Protein AF-S3W8H3-F1 (afdb_monomer_lite)

Organism: NCBI:txid1193011

pLDDT: mean 84.73, std 16.39, range [36.53, 98.56]

Sequence (145 aa):
MWRNPAFETERERKWTRYINRMYFAKWYNVEYFEEQLGNISQVQALRKILTIRDKTLNFTTRQRTSRVLKNNIFIYRLLVKVRLQNQQINWLRSQVMEQLREISSLKDEMSSLRWESANLRTELSLARKALSFFKNVKGIYEKES

Foldseek 3Di:
DDDDPPPQDPVNVVVVVVCCCVCVVPPLDLVVLCVQPNDDPLSVQLVVLVVVQVVVCVPDPPNDDDPVSVVSNVVSSVVSVVVSVVVVVVVVVVVVVVVVVVVVVVVVVVVVVVVVVVVVVVVVVVVVVVVVVVVVVVVVVVVVD

Structure (mmCIF, N/CA/C/O backbone):
data_AF-S3W8H3-F1
#
_entry.id   AF-S3W8H3-F1
#
loop_
_atom_site.group_PDB
_atom_site.id
_atom_site.type_symbol
_atom_site.label_atom_id
_atom_site.label_alt_id
_atom_site.label_comp_id
_atom_site.label_asym_id
_atom_site.label_entity_id
_atom_site.label_seq_id
_atom_site.pdbx_PDB_ins_code
_atom_site.Cartn_x
_atom_site.Cartn_y
_atom_site.Cartn_z
_atom_site.occupancy
_atom_site.B_iso_or_equiv
_atom_site.auth_seq_id
_atom_site.auth_comp_id
_atom_site.auth_asym_id
_atom_site.auth_atom_id
_atom_site.pdbx_PDB_model_num
ATOM 1 N N . MET A 1 1 ? 12.234 -21.964 3.996 1.00 36.53 1 MET A N 1
ATOM 2 C CA . MET A 1 1 ? 12.515 -22.872 5.130 1.00 36.53 1 MET A CA 1
ATOM 3 C C . MET A 1 1 ? 11.357 -22.749 6.117 1.00 36.53 1 MET A C 1
ATOM 5 O O . MET A 1 1 ? 11.319 -21.799 6.885 1.00 36.53 1 MET A O 1
ATOM 9 N N . TRP A 1 2 ? 10.345 -23.613 6.011 1.00 37.66 2 TRP A N 1
ATOM 10 C CA . TRP A 1 2 ? 9.139 -23.553 6.848 1.00 37.66 2 TRP A CA 1
ATOM 11 C C . TRP A 1 2 ? 9.350 -24.436 8.086 1.00 37.66 2 TRP A C 1
ATOM 13 O O . TRP A 1 2 ? 9.562 -25.637 7.939 1.00 37.66 2 TRP A O 1
ATOM 23 N N . ARG A 1 3 ? 9.367 -23.855 9.296 1.00 46.84 3 ARG A N 1
ATOM 24 C CA . ARG A 1 3 ? 9.471 -24.635 10.545 1.00 46.84 3 ARG A CA 1
ATOM 25 C C . ARG A 1 3 ? 8.118 -25.256 10.887 1.00 46.84 3 ARG A C 1
ATOM 27 O O . ARG A 1 3 ? 7.095 -24.581 10.856 1.00 46.84 3 ARG A O 1
ATOM 34 N N . ASN A 1 4 ? 8.151 -26.541 11.226 1.00 43.56 4 ASN A N 1
ATOM 35 C CA . ASN A 1 4 ? 7.006 -27.343 11.636 1.00 43.56 4 ASN A CA 1
ATOM 36 C C . ASN A 1 4 ? 6.645 -27.035 13.116 1.00 43.56 4 ASN A C 1
ATOM 38 O O . ASN A 1 4 ? 7.522 -27.190 13.969 1.00 43.56 4 ASN A O 1
ATOM 42 N N . PRO A 1 5 ? 5.406 -26.620 13.458 1.00 56.62 5 PRO A N 1
ATOM 43 C CA . PRO A 1 5 ? 5.025 -26.175 14.813 1.00 56.62 5 PRO A CA 1
ATOM 44 C C . PRO A 1 5 ? 5.050 -27.256 15.909 1.00 56.62 5 PRO A C 1
ATOM 46 O O . PRO A 1 5 ? 4.888 -26.951 17.087 1.00 56.62 5 PRO A O 1
ATOM 49 N N . ALA A 1 6 ? 5.222 -28.529 15.546 1.00 57.81 6 ALA A N 1
ATOM 50 C CA . ALA A 1 6 ? 5.084 -29.657 16.468 1.00 57.81 6 ALA A CA 1
ATOM 51 C C . ALA A 1 6 ? 6.249 -29.826 17.472 1.00 57.81 6 ALA A C 1
ATOM 53 O O . ALA A 1 6 ? 6.108 -30.574 18.437 1.00 57.81 6 ALA A O 1
ATOM 54 N N . PHE A 1 7 ? 7.374 -29.123 17.287 1.00 53.62 7 PHE A N 1
ATOM 55 C CA . PHE A 1 7 ? 8.595 -29.275 18.101 1.00 53.62 7 PHE A CA 1
ATOM 56 C C . PHE A 1 7 ? 9.002 -28.003 18.859 1.00 53.62 7 PHE A C 1
ATOM 58 O O . PHE A 1 7 ? 10.180 -27.767 19.107 1.00 53.62 7 PHE A O 1
ATOM 65 N N . GLU A 1 8 ? 8.040 -27.165 19.234 1.00 57.12 8 GLU A N 1
ATOM 66 C CA . GLU A 1 8 ? 8.323 -25.950 20.001 1.00 57.12 8 GLU A CA 1
ATOM 67 C C . GLU A 1 8 ? 8.479 -26.289 21.493 1.00 57.12 8 GLU A C 1
ATOM 69 O O . GLU A 1 8 ? 7.574 -26.868 22.113 1.00 57.12 8 GLU A O 1
ATOM 74 N N . THR A 1 9 ? 9.641 -25.971 22.072 1.00 74.94 9 THR A N 1
ATOM 75 C CA . THR A 1 9 ? 9.973 -26.306 23.468 1.00 74.94 9 THR A CA 1
ATOM 76 C C . THR A 1 9 ? 9.094 -25.527 24.457 1.00 74.94 9 THR A C 1
ATOM 78 O O . THR A 1 9 ? 8.646 -24.420 24.175 1.00 74.94 9 THR A O 1
ATOM 81 N N . GLU A 1 10 ? 8.855 -26.047 25.668 1.00 66.75 10 GLU A N 1
ATOM 82 C CA . GLU A 1 10 ? 8.022 -25.361 26.683 1.00 66.75 10 GLU A CA 1
ATOM 83 C C . GLU A 1 10 ? 8.558 -23.954 27.039 1.00 66.75 10 GLU A C 1
ATOM 85 O O . GLU A 1 10 ? 7.796 -23.045 27.382 1.00 66.75 10 GLU A O 1
ATOM 90 N N . ARG A 1 11 ? 9.878 -23.753 26.891 1.00 63.91 11 ARG A N 1
ATOM 91 C CA . ARG A 1 11 ? 10.542 -22.446 26.995 1.00 63.91 11 ARG A CA 1
ATOM 92 C C . ARG A 1 11 ? 10.161 -21.520 25.846 1.00 63.91 11 ARG A C 1
ATOM 94 O O . ARG A 1 11 ? 9.783 -20.386 26.124 1.00 63.91 11 ARG A O 1
ATOM 101 N N . GLU A 1 12 ? 10.202 -21.991 24.602 1.00 62.50 12 GLU A N 1
ATOM 102 C CA . GLU A 1 12 ? 9.749 -21.218 23.440 1.00 62.50 12 GLU A CA 1
ATOM 103 C C . GLU A 1 12 ? 8.264 -20.892 23.550 1.00 62.50 12 GLU A C 1
ATOM 105 O O . GLU A 1 12 ? 7.922 -19.728 23.419 1.00 62.50 12 GLU A O 1
ATOM 110 N N . ARG A 1 13 ? 7.400 -21.833 23.958 1.00 68.50 13 ARG A N 1
ATOM 111 C CA . ARG A 1 13 ? 5.966 -21.567 24.205 1.00 68.50 13 ARG A CA 1
ATOM 112 C C . ARG A 1 13 ? 5.721 -20.538 25.304 1.00 68.50 13 ARG A C 1
ATOM 114 O O . ARG A 1 13 ? 4.727 -19.810 25.267 1.00 68.50 13 ARG A O 1
ATOM 121 N N . LYS A 1 14 ? 6.553 -20.506 26.351 1.00 70.06 14 LYS A N 1
ATOM 122 C CA . LYS A 1 14 ? 6.498 -19.454 27.384 1.00 70.06 14 LYS A CA 1
ATOM 123 C C . LYS A 1 14 ? 6.979 -18.118 26.827 1.00 70.06 14 LYS A C 1
ATOM 125 O O . LYS A 1 14 ? 6.349 -17.107 27.121 1.00 70.06 14 LYS A O 1
ATOM 130 N N . TRP A 1 15 ? 8.024 -18.118 26.004 1.00 61.59 15 TRP A N 1
ATOM 131 C CA . TRP A 1 15 ? 8.539 -16.932 25.322 1.00 61.59 15 TRP A CA 1
ATOM 132 C C . TRP A 1 15 ? 7.553 -16.370 24.296 1.00 61.59 15 TRP A C 1
ATOM 134 O O . TRP A 1 15 ? 7.266 -15.182 24.360 1.00 61.59 15 TRP A O 1
ATOM 144 N N . THR A 1 16 ? 6.931 -17.178 23.435 1.00 62.84 16 THR A N 1
ATOM 145 C CA . THR A 1 16 ? 5.851 -16.732 22.539 1.00 62.84 16 THR A CA 1
ATOM 146 C C . THR A 1 16 ? 4.615 -16.313 23.315 1.00 62.84 16 THR A C 1
ATOM 148 O O . THR A 1 16 ? 3.986 -15.339 22.923 1.00 62.84 16 THR A O 1
ATOM 151 N N . ARG A 1 17 ? 4.262 -16.949 24.442 1.00 63.44 17 ARG A N 1
ATOM 152 C CA . ARG A 1 17 ? 3.188 -16.439 25.322 1.00 63.44 17 ARG A CA 1
ATOM 153 C C . ARG A 1 17 ? 3.544 -15.105 25.971 1.00 63.44 17 ARG A C 1
ATOM 155 O O . ARG A 1 17 ? 2.660 -14.267 26.106 1.00 63.44 17 ARG A O 1
ATOM 162 N N . TYR A 1 18 ? 4.796 -14.904 26.372 1.00 59.97 18 TYR A N 1
ATOM 163 C CA . TYR A 1 18 ? 5.281 -13.670 26.990 1.00 59.97 18 TYR A CA 1
ATOM 164 C C . TYR A 1 18 ? 5.371 -12.533 25.970 1.00 59.97 18 TYR A C 1
ATOM 166 O O . TYR A 1 18 ? 4.814 -11.468 26.208 1.00 59.97 18 TYR A O 1
ATOM 174 N N . ILE A 1 19 ? 5.961 -12.791 24.802 1.00 56.34 19 ILE A N 1
ATOM 175 C CA . ILE A 1 19 ? 5.983 -11.889 23.648 1.00 56.34 19 ILE A CA 1
ATOM 176 C C . ILE A 1 19 ? 4.547 -11.596 23.214 1.00 56.34 19 ILE A C 1
ATOM 178 O O . ILE A 1 19 ? 4.166 -10.437 23.169 1.00 56.34 19 ILE A O 1
ATOM 182 N N . ASN A 1 20 ? 3.681 -12.592 23.019 1.00 53.19 20 ASN A N 1
ATOM 183 C CA . ASN A 1 20 ? 2.280 -12.315 22.699 1.00 53.19 20 ASN A CA 1
ATOM 184 C C . ASN A 1 20 ? 1.591 -11.507 23.803 1.00 53.19 20 ASN A C 1
ATOM 186 O O . ASN A 1 20 ? 0.892 -10.562 23.477 1.00 53.19 20 ASN A O 1
ATOM 190 N N . ARG A 1 21 ? 1.818 -11.770 25.097 1.00 51.84 21 ARG A N 1
ATOM 191 C CA . ARG A 1 21 ? 1.275 -10.923 26.177 1.00 51.84 21 ARG A CA 1
ATOM 192 C C . ARG A 1 21 ? 1.803 -9.493 26.123 1.00 51.84 21 ARG A C 1
ATOM 194 O O . ARG A 1 21 ? 1.027 -8.573 26.330 1.00 51.84 21 ARG A O 1
ATOM 201 N N . MET A 1 22 ? 3.091 -9.304 25.871 1.00 48.50 22 MET A N 1
ATOM 202 C CA . MET A 1 22 ? 3.764 -8.008 25.919 1.00 48.50 22 MET A CA 1
ATOM 203 C C . MET A 1 22 ? 3.479 -7.167 24.666 1.00 48.50 22 MET A C 1
ATOM 205 O O . MET A 1 22 ? 3.220 -5.970 24.777 1.00 48.50 22 MET A O 1
ATOM 209 N N . TYR A 1 23 ? 3.440 -7.800 23.493 1.00 48.41 23 TYR A N 1
ATOM 210 C CA . TYR A 1 23 ? 3.130 -7.165 22.217 1.00 48.41 23 TYR A CA 1
ATOM 211 C C . TYR A 1 23 ? 1.615 -7.015 22.007 1.00 48.41 23 TYR A C 1
ATOM 213 O O . TYR A 1 23 ? 1.197 -5.917 21.674 1.00 48.41 23 TYR A O 1
ATOM 221 N N . PHE A 1 24 ? 0.752 -8.001 22.304 1.00 48.31 24 PHE A N 1
ATOM 222 C CA . PHE A 1 24 ? -0.711 -7.806 22.187 1.00 48.31 24 PHE A CA 1
ATOM 223 C C . PHE A 1 24 ? -1.311 -6.903 23.270 1.00 48.31 24 PHE A C 1
ATOM 225 O O . PHE A 1 24 ? -2.361 -6.314 23.029 1.00 48.31 24 PHE A O 1
ATOM 232 N N . ALA A 1 25 ? -0.708 -6.789 24.461 1.00 50.50 25 ALA A N 1
ATOM 233 C CA . ALA A 1 25 ? -1.230 -5.873 25.481 1.00 50.50 25 ALA A CA 1
ATOM 234 C C . ALA A 1 25 ? -0.900 -4.402 25.182 1.00 50.50 25 ALA A C 1
ATOM 236 O O . ALA A 1 25 ? -1.649 -3.526 25.612 1.00 50.50 25 ALA A O 1
ATOM 237 N N . LYS A 1 26 ? 0.194 -4.132 24.450 1.00 50.69 26 LYS A N 1
ATOM 238 C CA . LYS A 1 26 ? 0.571 -2.783 23.993 1.00 50.69 26 LYS A CA 1
ATOM 239 C C . LYS A 1 26 ? 0.048 -2.446 22.597 1.00 50.69 26 LYS A C 1
ATOM 241 O O . LYS A 1 26 ? -0.251 -1.286 22.336 1.00 50.69 26 LYS A O 1
ATOM 246 N N . TRP A 1 27 ? -0.069 -3.421 21.700 1.00 55.78 27 TRP A N 1
ATOM 247 C CA . TRP A 1 27 ? -0.591 -3.194 20.356 1.00 55.78 27 TRP A CA 1
ATOM 248 C C . TRP A 1 27 ? -2.104 -3.003 20.430 1.00 55.78 27 TRP A C 1
ATOM 250 O O . TRP A 1 27 ? -2.805 -3.801 21.051 1.00 55.78 27 TRP A O 1
ATOM 260 N N . TYR A 1 28 ? -2.600 -1.944 19.786 1.00 64.56 28 TYR A N 1
ATOM 261 C CA . TYR A 1 28 ? -4.008 -1.520 19.809 1.00 64.56 28 TYR A CA 1
ATOM 262 C C . TYR A 1 28 ? -4.477 -0.875 21.128 1.00 64.56 28 TYR A C 1
ATOM 264 O O . TYR A 1 28 ? -5.655 -0.985 21.504 1.00 64.56 28 TYR A O 1
ATOM 272 N N . ASN A 1 29 ? -3.578 -0.182 21.837 1.00 78.94 29 ASN A N 1
ATOM 273 C CA . ASN A 1 29 ? -4.006 0.836 22.798 1.00 78.94 29 ASN A CA 1
ATOM 274 C C . ASN A 1 29 ? -4.587 2.057 22.055 1.00 78.94 29 ASN A C 1
ATOM 276 O O . ASN A 1 29 ? -4.432 2.207 20.841 1.00 78.94 29 ASN A O 1
ATOM 280 N N . VAL A 1 30 ? -5.344 2.887 22.771 1.00 86.75 30 VAL A N 1
ATOM 281 C CA . VAL A 1 30 ? -6.015 4.036 22.146 1.00 86.75 30 VAL A CA 1
ATOM 282 C C . VAL A 1 30 ? -4.996 5.075 21.677 1.00 86.75 30 VAL A C 1
ATOM 284 O O . VAL A 1 30 ? -5.200 5.685 20.638 1.00 86.75 30 VAL A O 1
ATOM 287 N N . GLU A 1 31 ? -3.866 5.182 22.375 1.00 87.38 31 GLU A N 1
ATOM 288 C CA . GLU A 1 31 ? -2.764 6.087 22.049 1.00 87.38 31 GLU A C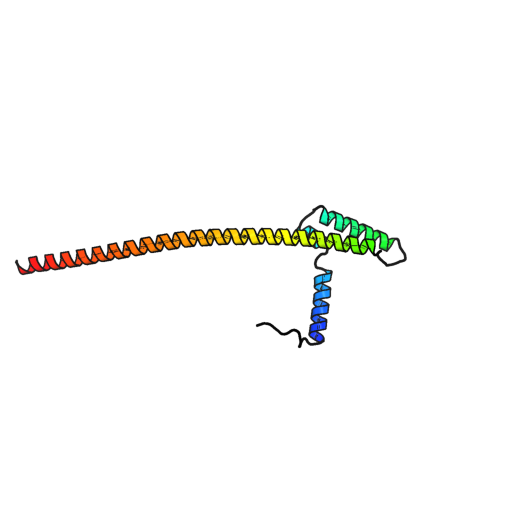A 1
ATOM 289 C C . GLU A 1 31 ? -2.109 5.728 20.707 1.00 87.38 31 GLU A C 1
ATOM 291 O O . GLU A 1 31 ? -1.903 6.600 19.872 1.00 87.38 31 GLU A O 1
ATOM 296 N N . TYR A 1 32 ? -1.863 4.440 20.446 1.00 88.38 32 TYR A N 1
ATOM 297 C CA . TYR A 1 32 ? -1.361 3.965 19.154 1.00 88.38 32 TYR A CA 1
ATOM 298 C C . TYR A 1 32 ? -2.327 4.323 18.028 1.00 88.38 32 TYR A C 1
ATOM 300 O O . TYR A 1 32 ? -1.920 4.773 16.962 1.00 88.38 32 TYR A O 1
ATOM 308 N N . PHE A 1 33 ? -3.628 4.140 18.248 1.00 89.88 33 PHE A N 1
ATOM 309 C CA . PHE A 1 33 ? -4.611 4.482 17.230 1.00 89.88 33 PHE A CA 1
ATOM 310 C C . PHE A 1 33 ? -4.685 5.980 16.942 1.00 89.88 33 PHE A C 1
ATOM 312 O O . PHE A 1 33 ? -4.931 6.356 15.799 1.00 89.88 33 PHE A O 1
ATOM 319 N N . GLU A 1 34 ? -4.458 6.823 17.943 1.00 91.00 34 GLU A N 1
ATOM 320 C CA . GLU A 1 34 ? -4.367 8.270 17.753 1.00 91.00 34 GLU A CA 1
ATOM 321 C C . GLU A 1 34 ? -3.108 8.681 17.011 1.00 91.00 34 GLU A C 1
ATOM 323 O O . GLU A 1 34 ? -3.180 9.550 16.151 1.00 91.00 34 GLU A O 1
ATOM 328 N N . GLU A 1 35 ? -1.977 8.045 17.295 1.00 89.81 35 GLU A N 1
ATOM 329 C CA . GLU A 1 35 ? -0.738 8.300 16.565 1.00 89.81 35 GLU A CA 1
ATOM 330 C C . GLU A 1 35 ? -0.884 7.927 15.084 1.00 89.81 35 GLU A C 1
ATOM 332 O O . GLU A 1 35 ? -0.484 8.684 14.205 1.00 89.81 35 GLU A O 1
ATOM 337 N N . GLN A 1 36 ? -1.501 6.777 14.795 1.00 89.50 36 GLN A N 1
ATOM 338 C CA . GLN A 1 36 ? -1.598 6.273 13.424 1.00 89.50 36 GLN A CA 1
ATOM 339 C C . GLN A 1 36 ? -2.722 6.913 12.604 1.00 89.50 36 GLN A C 1
ATOM 341 O O . GLN A 1 36 ? -2.583 7.080 11.394 1.00 89.50 36 GLN A O 1
ATOM 346 N N . LEU A 1 37 ? -3.863 7.213 13.229 1.00 90.12 37 LEU A N 1
ATOM 347 C CA . LEU A 1 37 ? -5.060 7.666 12.516 1.00 90.12 37 LEU A CA 1
ATOM 348 C C . LEU A 1 37 ? -5.495 9.086 12.883 1.00 90.12 37 LEU A C 1
ATOM 350 O O . LEU A 1 37 ? -6.396 9.632 12.244 1.00 90.12 37 LEU A O 1
ATOM 354 N N . GLY A 1 38 ? -4.900 9.678 13.916 1.00 89.25 38 GLY A N 1
ATOM 355 C CA . GLY A 1 38 ? -5.316 10.964 14.447 1.00 89.25 38 GLY A CA 1
ATOM 356 C C . GLY A 1 38 ? -6.667 10.910 15.160 1.00 89.25 38 GLY A C 1
ATOM 357 O O . GLY A 1 38 ? -7.137 9.883 15.657 1.00 89.25 38 GLY A O 1
ATOM 358 N N . ASN A 1 39 ? -7.315 12.070 15.209 1.00 86.94 39 ASN A N 1
ATOM 359 C CA . ASN A 1 39 ? -8.491 12.308 16.038 1.00 86.94 39 ASN A CA 1
ATOM 360 C C . ASN A 1 39 ? -9.810 11.992 15.306 1.00 86.94 39 ASN A C 1
ATOM 362 O O . ASN A 1 39 ? -10.681 12.845 15.146 1.00 86.94 39 ASN A O 1
ATOM 366 N N . ILE A 1 40 ? -9.949 10.758 14.823 1.00 91.50 40 ILE A N 1
ATOM 367 C CA . ILE A 1 40 ? -11.156 10.282 14.126 1.00 91.50 40 ILE A CA 1
ATOM 368 C C . ILE A 1 40 ? -12.239 9.794 15.089 1.00 91.50 40 ILE A C 1
ATOM 370 O O . ILE A 1 40 ? -11.971 9.318 16.193 1.00 91.50 40 ILE A O 1
ATOM 374 N N . SER A 1 41 ? -13.487 9.823 14.617 1.00 90.44 41 SER A N 1
ATOM 375 C CA . SER A 1 41 ? -14.682 9.508 15.407 1.00 90.44 41 SER A CA 1
ATOM 376 C C . SER A 1 41 ? -14.655 8.119 16.055 1.00 90.44 41 SER A C 1
ATOM 378 O O . SER A 1 41 ? -15.068 7.982 17.207 1.00 90.44 41 SER A O 1
ATOM 380 N N . GLN A 1 42 ? -14.124 7.091 15.381 1.00 90.50 42 GLN A N 1
ATOM 381 C CA . GLN A 1 42 ? -14.002 5.747 15.964 1.00 90.50 42 GLN A CA 1
ATOM 382 C C . GLN A 1 42 ? -12.986 5.700 17.118 1.00 90.50 42 GLN A C 1
ATOM 384 O O . GLN A 1 42 ? -13.226 5.023 18.1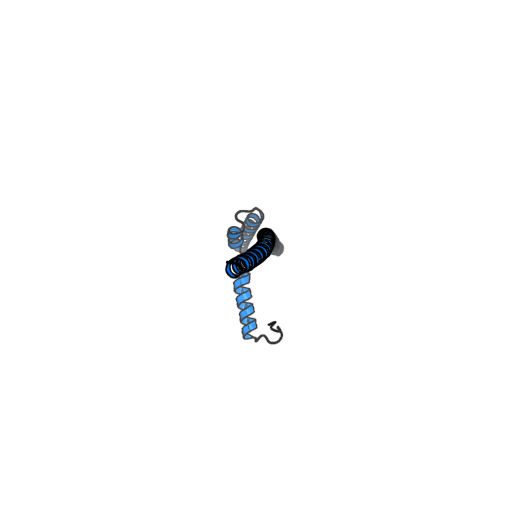19 1.00 90.50 42 GLN A O 1
ATOM 389 N N . VAL A 1 43 ? -11.878 6.438 17.002 1.00 93.12 43 VAL A N 1
ATOM 390 C CA . VAL A 1 43 ? -10.832 6.5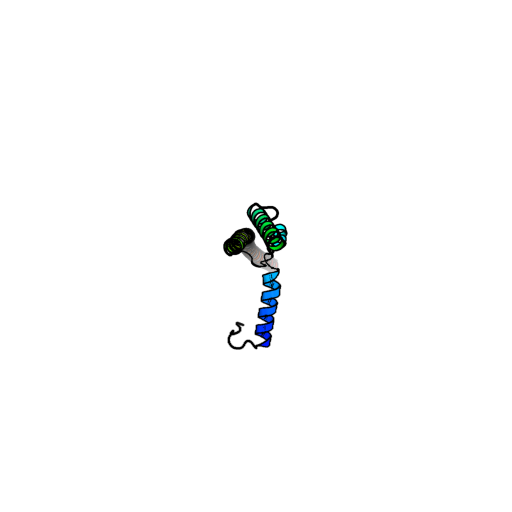25 18.036 1.00 93.12 43 VAL A CA 1
ATOM 391 C C . VAL A 1 43 ? -11.333 7.338 19.229 1.00 93.12 43 VAL A C 1
ATOM 393 O O . VAL A 1 43 ? -11.207 6.902 20.373 1.00 93.12 43 VAL A O 1
ATOM 396 N N . GLN A 1 44 ? -12.027 8.452 18.975 1.00 93.69 44 GLN A N 1
ATOM 397 C CA . GLN A 1 44 ? -12.694 9.239 20.014 1.00 93.69 44 GLN A CA 1
ATOM 398 C C . GLN A 1 44 ? -13.752 8.428 20.769 1.00 93.69 44 GLN A C 1
ATOM 400 O O . GLN A 1 44 ? -13.844 8.512 21.994 1.00 93.69 44 GLN A O 1
ATOM 405 N N . ALA A 1 45 ? -14.559 7.638 20.058 1.00 93.00 45 ALA A N 1
ATOM 406 C CA . ALA A 1 45 ? -15.562 6.779 20.678 1.00 93.00 45 ALA A CA 1
ATOM 407 C C . ALA A 1 45 ? -14.914 5.693 21.551 1.00 93.00 45 ALA A C 1
ATOM 409 O O . ALA A 1 45 ? -15.353 5.477 22.684 1.00 93.00 45 ALA A O 1
ATOM 410 N N . LEU A 1 46 ? -13.821 5.080 21.076 1.00 93.38 46 LEU A N 1
ATOM 411 C CA . LEU A 1 46 ? -13.022 4.147 21.870 1.00 93.38 46 LEU A CA 1
ATOM 412 C C . LEU A 1 46 ? -12.478 4.819 23.140 1.00 93.38 46 LEU A C 1
ATOM 414 O O . LEU A 1 46 ? -12.638 4.268 24.230 1.00 93.38 46 LEU A O 1
ATOM 418 N N . ARG A 1 47 ? -11.906 6.026 23.024 1.00 94.19 47 ARG A N 1
ATOM 419 C CA . ARG A 1 47 ? -11.416 6.812 24.167 1.00 94.19 47 ARG A CA 1
ATOM 420 C C . ARG A 1 47 ? -12.520 7.072 25.185 1.00 94.19 47 ARG A C 1
ATOM 422 O O . ARG A 1 47 ? -12.348 6.755 26.358 1.00 94.19 47 ARG A O 1
ATOM 429 N N . LYS A 1 48 ? -13.674 7.578 24.739 1.00 93.94 48 LYS A N 1
ATOM 430 C CA . LYS A 1 48 ? -14.830 7.852 25.610 1.00 93.94 48 LYS A CA 1
ATOM 431 C C . LYS A 1 48 ? -15.262 6.603 26.379 1.00 93.94 48 LYS A C 1
ATOM 433 O O . LYS A 1 48 ? -15.467 6.664 27.588 1.00 93.94 48 LYS A O 1
ATOM 438 N N . ILE A 1 49 ? -15.353 5.459 25.705 1.00 92.25 49 ILE A N 1
ATOM 439 C CA . ILE A 1 49 ? -15.751 4.191 26.330 1.00 92.25 49 ILE A CA 1
ATOM 440 C C . ILE A 1 49 ? -14.712 3.679 27.333 1.00 92.25 49 ILE A C 1
ATOM 442 O O . ILE A 1 49 ? -15.088 3.166 28.389 1.00 92.25 49 ILE A O 1
ATOM 446 N N . LEU A 1 50 ? -13.418 3.846 27.051 1.00 90.94 50 LEU A N 1
ATOM 447 C CA . LEU A 1 50 ? -12.357 3.526 28.008 1.00 90.94 50 LEU A CA 1
ATOM 448 C C . LEU A 1 50 ? -12.423 4.442 29.240 1.00 90.94 50 LEU A C 1
ATOM 450 O O . LEU A 1 50 ? -12.328 3.953 30.362 1.00 90.94 50 LEU A O 1
ATOM 454 N N . THR A 1 51 ? -12.715 5.732 29.066 1.00 92.38 51 THR A N 1
ATOM 455 C CA . THR A 1 51 ? -12.938 6.648 30.195 1.00 92.38 51 THR A CA 1
ATOM 456 C C . THR A 1 51 ? -14.155 6.247 31.035 1.00 92.38 51 THR A C 1
ATOM 458 O O . THR A 1 51 ? -14.090 6.278 32.263 1.00 92.38 51 THR A O 1
ATOM 461 N N . ILE A 1 52 ? -15.264 5.838 30.405 1.00 90.88 52 ILE A N 1
ATOM 462 C CA . ILE A 1 52 ? -16.453 5.333 31.118 1.00 90.88 52 ILE A CA 1
ATOM 463 C C . ILE A 1 52 ? -16.091 4.089 31.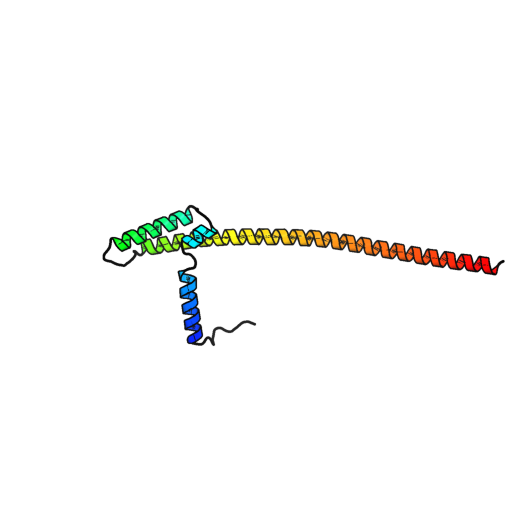934 1.00 90.88 52 ILE A C 1
ATOM 465 O O . ILE A 1 52 ? -16.493 3.973 33.092 1.00 90.88 52 ILE A O 1
ATOM 469 N N . ARG A 1 53 ? -15.303 3.176 31.355 1.00 88.88 53 ARG A N 1
ATOM 470 C CA . ARG A 1 53 ? -14.796 1.987 32.046 1.00 88.88 53 ARG A CA 1
ATOM 471 C C . ARG A 1 53 ? -14.002 2.346 33.293 1.00 88.88 53 ARG A C 1
ATOM 473 O O . ARG A 1 53 ? -14.274 1.770 34.343 1.00 88.88 53 ARG A O 1
ATOM 480 N N . ASP A 1 54 ? -13.072 3.285 33.181 1.00 88.06 54 ASP A N 1
ATOM 481 C CA . ASP A 1 54 ? -12.199 3.670 34.293 1.00 88.06 54 ASP A CA 1
ATOM 482 C C . ASP A 1 54 ? -12.984 4.347 35.409 1.00 88.06 54 ASP A C 1
ATOM 484 O O . ASP A 1 54 ? -12.856 3.966 36.570 1.00 88.06 54 ASP A O 1
ATOM 488 N N . LYS A 1 55 ? -13.909 5.247 35.057 1.00 88.38 55 LYS A N 1
ATOM 489 C CA . LYS A 1 55 ? -14.848 5.826 36.026 1.00 88.38 55 LYS A CA 1
ATOM 490 C C . LYS A 1 55 ? -15.663 4.731 36.719 1.00 88.38 55 LYS A C 1
ATOM 492 O O . LYS A 1 55 ? -15.690 4.674 37.941 1.00 88.38 55 LYS A O 1
ATOM 497 N N . THR A 1 56 ? -16.274 3.821 35.962 1.00 85.56 56 THR A N 1
ATOM 498 C CA . THR A 1 56 ? -17.132 2.759 36.521 1.00 85.56 56 THR A CA 1
ATOM 499 C C . THR A 1 56 ? -16.363 1.833 37.471 1.00 85.56 56 THR A C 1
ATOM 501 O O . THR A 1 56 ? -16.888 1.467 38.521 1.00 85.56 56 THR A O 1
ATOM 504 N N . LEU A 1 57 ? -15.120 1.475 37.129 1.00 82.38 57 LEU A N 1
ATOM 505 C CA . LEU A 1 57 ? -14.242 0.671 37.987 1.00 82.38 57 LEU A CA 1
ATOM 506 C C . LEU A 1 57 ? -13.852 1.406 39.273 1.00 82.38 57 LEU A C 1
ATOM 508 O O . LEU A 1 57 ? -13.794 0.775 40.321 1.00 82.38 57 LEU A O 1
ATOM 512 N N . ASN A 1 58 ? -13.634 2.720 39.206 1.00 80.00 58 ASN A N 1
ATOM 513 C CA . ASN A 1 58 ? -13.296 3.527 40.379 1.00 80.00 58 ASN A CA 1
ATOM 514 C C . ASN A 1 58 ? -14.499 3.736 41.317 1.00 80.00 58 ASN A C 1
ATOM 516 O O . ASN A 1 58 ? -14.315 3.868 42.522 1.00 80.00 58 ASN A O 1
ATOM 520 N N . PHE A 1 59 ? -15.726 3.752 40.781 1.00 75.44 59 PHE A N 1
ATOM 521 C CA . PHE A 1 59 ? -16.956 3.941 41.564 1.00 75.44 59 PHE A CA 1
ATOM 522 C C . PHE A 1 59 ? -17.513 2.655 42.183 1.00 75.44 59 PHE A C 1
ATOM 524 O O . PHE A 1 59 ? -18.278 2.722 43.143 1.00 75.44 59 PHE A O 1
ATOM 531 N N . THR A 1 60 ? -17.179 1.483 41.644 1.00 69.56 60 THR A N 1
ATOM 532 C CA . THR A 1 60 ? -17.721 0.213 42.135 1.00 69.56 60 THR A CA 1
ATOM 533 C C . THR A 1 60 ? -16.660 -0.562 42.911 1.00 69.56 60 THR A C 1
ATOM 535 O O . THR A 1 60 ? -15.626 -0.937 42.373 1.00 69.56 60 THR A O 1
ATOM 538 N N . THR A 1 61 ? -16.944 -0.912 44.171 1.00 58.97 61 THR A N 1
ATOM 539 C CA . THR A 1 61 ? -16.142 -1.878 44.960 1.00 58.97 61 THR A CA 1
ATOM 540 C C . THR A 1 61 ? -16.019 -3.244 44.266 1.00 58.97 61 THR A C 1
ATOM 542 O O . THR A 1 61 ? -15.133 -4.043 44.569 1.00 58.97 61 THR A O 1
ATOM 545 N N . ARG A 1 62 ? -16.875 -3.507 43.268 1.00 57.47 62 ARG A N 1
ATOM 546 C CA . ARG A 1 62 ? -16.747 -4.586 42.285 1.00 57.47 62 ARG A CA 1
ATOM 547 C C . ARG A 1 62 ? -15.731 -4.198 41.200 1.00 57.47 62 ARG A C 1
ATOM 549 O O . ARG A 1 62 ? -16.074 -3.546 40.224 1.00 57.47 62 ARG A O 1
ATOM 556 N N . GLN A 1 63 ? -14.518 -4.743 41.277 1.00 64.94 63 GLN A N 1
ATOM 557 C CA . GLN A 1 63 ? -13.463 -4.608 40.252 1.00 64.94 63 GLN A CA 1
ATOM 558 C C . GLN A 1 63 ? -13.769 -5.341 38.917 1.00 64.94 63 GLN A C 1
ATOM 560 O O . GLN A 1 63 ? -12.885 -5.935 38.295 1.00 64.94 63 GLN A O 1
ATOM 565 N N . ARG A 1 64 ? -15.029 -5.396 38.464 1.00 72.38 64 ARG A N 1
ATOM 566 C CA . ARG A 1 64 ? -15.430 -6.163 37.274 1.00 72.38 64 ARG A CA 1
ATOM 567 C C . ARG A 1 64 ? -16.179 -5.297 36.274 1.00 72.38 64 ARG A C 1
ATOM 569 O O . ARG A 1 64 ? -17.301 -4.867 36.502 1.00 72.38 64 ARG A O 1
ATOM 576 N N . THR A 1 65 ? -15.574 -5.142 35.103 1.00 79.69 65 THR A N 1
ATOM 577 C CA . THR A 1 65 ? -16.208 -4.551 33.923 1.00 79.69 65 THR A CA 1
ATOM 578 C C . THR A 1 65 ? -17.381 -5.399 33.438 1.00 79.69 65 THR A C 1
ATOM 580 O O . THR A 1 65 ? -17.260 -6.622 33.297 1.00 79.69 65 THR A O 1
ATOM 583 N N . SER A 1 66 ? -18.513 -4.746 33.156 1.00 87.75 66 SER A N 1
ATOM 584 C CA . SER A 1 66 ? -19.711 -5.414 32.642 1.00 87.75 66 SER A CA 1
ATOM 585 C C . SER A 1 66 ? -19.447 -6.057 31.277 1.00 87.75 66 SER A C 1
ATOM 587 O O . SER A 1 66 ? -18.609 -5.593 30.497 1.00 87.75 66 SER A O 1
ATOM 589 N N . ARG A 1 67 ? -20.167 -7.143 30.965 1.00 89.50 67 ARG A N 1
ATOM 590 C CA . ARG A 1 67 ? -20.027 -7.847 29.678 1.00 89.50 67 ARG A CA 1
ATOM 591 C C . ARG A 1 67 ? -20.330 -6.927 28.492 1.00 89.50 67 ARG A C 1
ATOM 593 O O . ARG A 1 67 ? -19.583 -6.934 27.523 1.00 89.50 67 ARG A O 1
ATOM 600 N N . VAL A 1 68 ? -21.368 -6.097 28.609 1.00 90.06 68 VAL A N 1
ATOM 601 C CA . VAL A 1 68 ? -21.745 -5.102 27.592 1.00 90.06 68 VAL A CA 1
ATOM 602 C C . VAL A 1 68 ? -20.593 -4.131 27.329 1.00 90.06 68 VAL A C 1
ATOM 604 O O . VAL A 1 68 ? -20.218 -3.912 26.182 1.00 90.06 68 VAL A O 1
ATOM 607 N N . LEU A 1 69 ? -19.960 -3.615 28.385 1.00 88.56 69 LEU A N 1
ATOM 608 C CA . LEU A 1 69 ? -18.848 -2.678 28.247 1.00 88.56 69 LEU A CA 1
ATOM 609 C C . LEU A 1 69 ? -17.606 -3.327 27.621 1.00 88.56 69 LEU A C 1
ATOM 611 O O . LEU A 1 69 ? -16.953 -2.714 26.778 1.00 88.56 69 LEU A O 1
ATOM 615 N N . LYS A 1 70 ? -17.303 -4.581 27.980 1.00 87.50 70 LYS A N 1
ATOM 616 C CA . LYS A 1 70 ? -16.229 -5.358 27.338 1.00 87.50 70 LYS A CA 1
ATOM 617 C C . LYS A 1 70 ? -16.488 -5.551 25.844 1.00 87.50 70 LYS A C 1
ATOM 619 O O . LYS A 1 70 ? -15.576 -5.334 25.049 1.00 87.50 70 LYS A O 1
ATOM 624 N N . ASN A 1 71 ? -17.717 -5.912 25.472 1.00 91.81 71 ASN A N 1
ATOM 625 C CA . ASN A 1 71 ? -18.110 -6.076 24.073 1.00 91.81 71 ASN A CA 1
ATOM 626 C C . ASN A 1 71 ? -17.969 -4.759 23.306 1.00 91.81 71 ASN A C 1
ATOM 628 O O . ASN A 1 71 ? -17.375 -4.748 22.235 1.00 91.81 71 ASN A O 1
ATOM 632 N N . ASN A 1 72 ? -18.426 -3.645 23.882 1.00 92.50 72 ASN A N 1
ATOM 633 C CA . ASN A 1 72 ? -18.284 -2.329 23.262 1.00 92.50 72 ASN A CA 1
ATOM 634 C C . ASN A 1 72 ? -16.810 -1.966 23.036 1.00 92.50 72 ASN A C 1
ATOM 636 O O . ASN A 1 72 ? -16.437 -1.615 21.920 1.00 92.50 72 ASN A O 1
ATOM 640 N N . ILE A 1 73 ? -15.945 -2.120 24.047 1.00 90.62 73 ILE A N 1
ATOM 641 C CA . ILE A 1 73 ? -14.497 -1.882 23.896 1.00 90.62 73 ILE A CA 1
ATOM 642 C C . ILE A 1 73 ? -13.920 -2.739 22.763 1.00 90.62 73 ILE A C 1
ATOM 644 O O . ILE A 1 73 ? -13.155 -2.239 21.939 1.00 90.62 73 ILE A O 1
ATOM 648 N N . PHE A 1 74 ? -14.282 -4.022 22.717 1.00 89.69 74 PHE A N 1
ATOM 649 C CA . PHE A 1 74 ? -13.819 -4.936 21.678 1.00 89.69 74 PHE A CA 1
ATOM 650 C C . PHE A 1 74 ? -14.272 -4.499 20.279 1.00 89.69 74 PHE A C 1
ATOM 652 O O . PHE A 1 74 ? -13.441 -4.414 19.376 1.00 89.69 74 PHE A O 1
ATOM 659 N N . ILE A 1 75 ? -15.553 -4.161 20.110 1.00 91.56 75 ILE A N 1
ATOM 660 C CA . ILE A 1 75 ? -16.121 -3.715 18.831 1.00 91.56 75 ILE A CA 1
ATOM 661 C C . ILE A 1 75 ? -15.417 -2.446 18.347 1.00 91.56 75 ILE A C 1
ATOM 663 O O . ILE A 1 75 ? -14.971 -2.399 17.203 1.00 91.56 75 ILE A O 1
ATOM 667 N N . TYR A 1 76 ? -15.240 -1.439 19.207 1.00 92.62 76 TYR A N 1
ATOM 668 C CA . TYR A 1 76 ? -14.554 -0.209 18.805 1.00 92.62 76 TYR A CA 1
ATOM 669 C C . TYR A 1 76 ? -13.082 -0.446 18.459 1.00 92.62 76 TYR A C 1
ATOM 671 O O . TYR A 1 76 ? -12.606 0.085 17.458 1.00 92.62 76 TYR A O 1
ATOM 679 N N . ARG A 1 77 ? -12.369 -1.297 19.207 1.00 91.56 77 ARG A N 1
ATOM 680 C CA . ARG A 1 77 ? -11.003 -1.705 18.834 1.00 91.56 77 ARG A CA 1
ATOM 681 C C . ARG A 1 77 ? -10.962 -2.373 17.463 1.00 91.56 77 ARG A C 1
ATOM 683 O O . ARG A 1 77 ? -10.065 -2.081 16.676 1.00 91.56 77 ARG A O 1
ATOM 690 N N . LEU A 1 78 ? -11.928 -3.242 17.171 1.00 91.88 78 LEU A N 1
ATOM 691 C CA . LEU A 1 78 ? -12.015 -3.921 15.883 1.00 91.88 78 LEU A CA 1
ATOM 692 C C . LEU A 1 78 ? -12.286 -2.930 14.745 1.00 91.88 78 LEU A C 1
ATOM 694 O O . LEU A 1 78 ? -11.596 -2.976 13.731 1.00 91.88 78 LEU A O 1
ATOM 698 N N . LEU A 1 79 ? -13.227 -2.001 14.928 1.00 93.00 79 LEU A N 1
ATOM 699 C CA . LEU A 1 79 ? -13.547 -0.975 13.931 1.00 93.00 79 LEU A CA 1
ATOM 700 C C . LEU A 1 79 ? -12.339 -0.093 13.605 1.00 93.00 79 LEU A C 1
ATOM 702 O O . LEU A 1 79 ? -12.043 0.148 12.434 1.00 93.00 79 LEU A O 1
ATOM 706 N N . VAL A 1 80 ? -11.620 0.365 14.632 1.00 93.12 80 VAL A N 1
ATOM 707 C CA . VAL A 1 80 ? -10.420 1.187 14.440 1.00 93.12 80 VAL A CA 1
ATOM 708 C C . VAL A 1 80 ? -9.315 0.379 13.751 1.00 93.12 80 VAL A C 1
ATOM 710 O O . VAL A 1 80 ? -8.682 0.877 12.819 1.00 93.12 80 VAL A O 1
ATOM 713 N N . LYS A 1 81 ? -9.131 -0.892 14.130 1.00 91.06 81 LYS A N 1
ATOM 714 C CA . LYS A 1 81 ? -8.169 -1.789 13.476 1.00 91.06 81 LYS A CA 1
ATOM 715 C C . LYS A 1 81 ? -8.472 -1.974 11.989 1.00 91.06 81 LYS A C 1
ATOM 717 O O . LYS A 1 81 ? -7.568 -1.821 11.174 1.00 91.06 81 LYS A O 1
ATOM 722 N N . VAL A 1 82 ? -9.720 -2.277 11.631 1.00 93.25 82 VAL A N 1
ATOM 723 C CA . VAL A 1 82 ? -10.126 -2.452 10.225 1.00 93.25 82 VAL A CA 1
ATOM 724 C C . VAL A 1 82 ? -9.854 -1.178 9.429 1.00 93.25 82 VAL A C 1
ATOM 726 O O . VAL A 1 82 ? -9.359 -1.238 8.306 1.00 93.25 82 VAL A O 1
ATOM 729 N N . ARG A 1 83 ? -10.108 -0.010 10.023 1.00 93.56 83 ARG A N 1
ATOM 730 C CA . ARG A 1 83 ? -9.818 1.274 9.383 1.00 93.56 83 ARG A CA 1
ATOM 731 C C . ARG A 1 83 ? -8.324 1.471 9.121 1.00 93.56 83 ARG A C 1
ATOM 733 O O . ARG A 1 83 ? -7.966 1.833 8.003 1.00 93.56 83 ARG A O 1
ATOM 740 N N . LEU A 1 84 ? -7.470 1.189 10.107 1.00 92.50 84 LEU A N 1
ATOM 741 C CA . LEU A 1 84 ? -6.015 1.250 9.941 1.00 92.50 84 LEU A CA 1
ATOM 742 C C . LEU A 1 84 ? -5.526 0.307 8.841 1.00 92.50 84 LEU A C 1
ATOM 744 O O . LEU A 1 84 ? -4.759 0.713 7.971 1.00 92.50 84 LEU A O 1
ATOM 748 N N . GLN A 1 85 ? -6.022 -0.929 8.840 1.00 93.50 85 GLN A N 1
ATOM 749 C CA . GLN A 1 85 ? -5.675 -1.916 7.820 1.00 93.50 85 GLN A CA 1
ATOM 750 C C . GLN A 1 85 ? -6.104 -1.460 6.421 1.00 93.50 85 GLN A C 1
ATOM 752 O O . GLN A 1 85 ? -5.329 -1.581 5.478 1.00 93.50 85 GLN A O 1
ATOM 757 N N . ASN A 1 86 ? -7.292 -0.868 6.279 1.00 96.12 86 ASN A N 1
ATOM 758 C CA . ASN A 1 86 ? -7.745 -0.318 5.000 1.00 96.12 86 ASN A CA 1
ATOM 759 C C . ASN A 1 86 ? -6.841 0.820 4.506 1.00 96.12 86 ASN A C 1
ATOM 761 O O . ASN A 1 86 ? -6.527 0.875 3.318 1.00 96.12 86 ASN A O 1
ATOM 765 N N . GLN A 1 87 ? -6.387 1.707 5.397 1.00 94.00 87 GLN A N 1
ATOM 766 C CA . GLN A 1 87 ? -5.452 2.775 5.033 1.00 94.00 87 GLN A CA 1
ATOM 767 C C . GLN A 1 87 ? -4.107 2.211 4.559 1.00 94.00 87 GLN A C 1
ATOM 769 O O . GLN A 1 87 ? -3.599 2.639 3.524 1.00 94.00 87 GLN A O 1
ATOM 774 N N . GLN A 1 88 ? -3.570 1.209 5.259 1.00 95.06 88 GLN A N 1
ATOM 775 C CA . GLN A 1 88 ? -2.334 0.525 4.865 1.00 95.06 88 GLN A CA 1
ATOM 776 C C . GLN A 1 88 ? -2.476 -0.183 3.512 1.00 95.06 88 GLN A C 1
ATOM 778 O O . GLN A 1 88 ? -1.602 -0.054 2.658 1.00 95.06 88 GLN A O 1
ATOM 783 N N . ILE A 1 89 ? -3.593 -0.882 3.282 1.00 97.06 89 ILE A N 1
ATOM 784 C CA . ILE A 1 89 ? -3.887 -1.538 2.000 1.00 97.06 89 ILE A CA 1
ATOM 785 C C . ILE A 1 89 ? -3.953 -0.509 0.868 1.00 97.06 89 ILE A C 1
ATOM 787 O O . ILE A 1 89 ? -3.388 -0.740 -0.197 1.00 97.06 89 ILE A O 1
ATOM 791 N N . ASN A 1 90 ? -4.615 0.629 1.081 1.00 97.38 90 ASN A N 1
ATOM 792 C CA . ASN A 1 90 ? -4.717 1.677 0.065 1.00 97.38 90 ASN A CA 1
ATOM 793 C C . ASN A 1 90 ? -3.360 2.322 -0.242 1.00 97.38 90 ASN A C 1
ATOM 795 O O . ASN A 1 90 ? -3.053 2.579 -1.408 1.00 97.38 90 ASN A O 1
ATOM 799 N N . TRP A 1 91 ? -2.531 2.533 0.781 1.00 96.94 91 TRP A N 1
ATOM 800 C CA . TRP A 1 91 ? -1.164 3.009 0.593 1.00 96.94 91 TRP A CA 1
ATOM 801 C C . TRP A 1 91 ? -0.332 2.006 -0.218 1.00 96.94 91 TRP A C 1
ATOM 803 O O . TRP A 1 91 ? 0.227 2.379 -1.247 1.00 96.94 91 TRP A O 1
ATOM 813 N N . LEU A 1 92 ? -0.341 0.722 0.160 1.00 98.25 92 LEU A N 1
ATOM 814 C CA . LEU A 1 92 ? 0.363 -0.339 -0.572 1.00 98.25 92 LEU A CA 1
ATOM 815 C C . LEU A 1 92 ? -0.114 -0.456 -2.021 1.00 98.25 92 LEU A C 1
ATOM 817 O O . LEU A 1 92 ? 0.704 -0.561 -2.929 1.00 98.25 92 LEU A O 1
ATOM 821 N N . ARG A 1 93 ? -1.429 -0.392 -2.258 1.00 98.19 93 ARG A N 1
ATOM 822 C CA . ARG A 1 93 ? -1.989 -0.373 -3.618 1.00 98.19 93 ARG A CA 1
ATOM 823 C C . ARG A 1 93 ? -1.440 0.791 -4.431 1.00 98.19 93 ARG A C 1
ATOM 825 O O . ARG A 1 93 ? -1.086 0.594 -5.584 1.00 98.19 93 ARG A O 1
ATOM 832 N N . SER A 1 94 ? -1.340 1.975 -3.831 1.00 98.00 94 SER A N 1
ATOM 833 C CA . SER A 1 94 ? -0.797 3.154 -4.511 1.00 98.00 94 SER A CA 1
ATOM 834 C C . SER A 1 94 ? 0.674 2.953 -4.885 1.00 98.00 94 SER A C 1
ATOM 836 O O . SER A 1 94 ? 1.052 3.244 -6.014 1.00 98.00 94 SER A O 1
ATOM 838 N N . GLN A 1 95 ? 1.477 2.376 -3.984 1.00 98.25 95 GLN A N 1
ATOM 839 C CA . GLN A 1 95 ? 2.880 2.043 -4.263 1.00 98.25 95 GLN A CA 1
ATOM 840 C C . GLN A 1 95 ? 3.018 1.019 -5.398 1.00 98.25 95 GLN A C 1
ATOM 842 O O . GLN A 1 95 ? 3.827 1.208 -6.300 1.00 98.25 95 GLN A O 1
ATOM 847 N N . VAL A 1 96 ? 2.193 -0.034 -5.398 1.00 98.25 96 VAL A N 1
ATOM 848 C CA . VAL A 1 96 ? 2.188 -1.038 -6.476 1.00 98.25 96 VAL A CA 1
ATOM 849 C C . VAL A 1 96 ? 1.826 -0.406 -7.820 1.00 98.25 96 VAL A C 1
ATOM 851 O O . VAL A 1 96 ? 2.456 -0.712 -8.828 1.00 98.25 96 VAL A O 1
ATOM 854 N N . MET A 1 97 ? 0.831 0.484 -7.853 1.00 98.06 97 MET A N 1
ATOM 855 C CA . MET A 1 97 ? 0.436 1.158 -9.094 1.00 98.06 97 MET A CA 1
ATOM 856 C C . MET A 1 97 ? 1.542 2.064 -9.636 1.00 98.06 97 MET A C 1
ATOM 858 O O . MET A 1 97 ? 1.715 2.130 -10.850 1.00 98.06 97 MET A O 1
ATOM 862 N N . GLU A 1 98 ? 2.303 2.722 -8.762 1.00 98.31 98 GLU A N 1
ATOM 863 C CA . GLU A 1 98 ? 3.436 3.544 -9.185 1.00 98.31 98 GLU A CA 1
ATOM 864 C C . GLU A 1 98 ? 4.570 2.687 -9.760 1.00 98.31 98 GLU A C 1
ATOM 866 O O . GLU A 1 98 ? 5.019 2.928 -10.876 1.00 98.31 98 GLU A O 1
ATOM 871 N N . GLN A 1 99 ? 4.925 1.590 -9.088 1.00 98.44 99 GLN A N 1
ATOM 872 C CA . GLN A 1 99 ? 5.921 0.644 -9.603 1.00 98.44 99 GLN A CA 1
ATOM 873 C C . GLN A 1 99 ? 5.516 0.034 -10.953 1.00 98.44 99 GLN A C 1
ATOM 875 O O . GLN A 1 99 ? 6.356 -0.164 -11.827 1.00 98.44 99 GLN A O 1
ATOM 880 N N . LEU A 1 100 ? 4.226 -0.254 -11.159 1.00 98.50 100 LEU A N 1
ATOM 881 C CA . LEU A 1 100 ? 3.735 -0.740 -12.452 1.00 98.50 100 LEU A CA 1
ATOM 882 C C . LEU A 1 100 ? 3.904 0.301 -13.567 1.00 98.50 100 LEU A C 1
ATOM 884 O O . LEU A 1 100 ? 4.210 -0.074 -14.701 1.00 98.50 100 LEU A O 1
ATOM 888 N N . ARG A 1 101 ? 3.731 1.594 -13.261 1.00 98.12 101 ARG A N 1
ATOM 889 C CA . ARG A 1 101 ? 3.976 2.684 -14.220 1.00 98.12 101 ARG A CA 1
ATOM 890 C C . ARG A 1 101 ? 5.455 2.803 -14.559 1.00 98.12 101 ARG A C 1
ATOM 892 O O . ARG A 1 101 ? 5.785 2.866 -15.740 1.00 98.12 101 ARG A O 1
ATOM 899 N N . GLU A 1 102 ? 6.327 2.758 -13.556 1.00 98.38 102 GLU A N 1
ATOM 900 C CA . GLU A 1 102 ? 7.780 2.770 -13.759 1.00 98.38 102 GLU A CA 1
ATOM 901 C C . GLU A 1 102 ? 8.232 1.593 -14.632 1.00 98.38 102 GLU A C 1
ATOM 903 O O . GLU A 1 102 ? 8.952 1.785 -15.610 1.00 98.38 102 GLU A O 1
ATOM 908 N N . ILE A 1 103 ? 7.742 0.378 -14.353 1.00 98.44 103 ILE A N 1
ATOM 909 C CA . ILE A 1 103 ? 8.040 -0.809 -15.169 1.00 98.44 103 ILE A CA 1
ATOM 910 C C . ILE A 1 103 ? 7.572 -0.618 -16.617 1.00 98.44 103 ILE A C 1
ATOM 912 O O . ILE A 1 103 ? 8.278 -1.025 -17.541 1.00 98.44 103 ILE A O 1
ATOM 916 N N . SER A 1 104 ? 6.400 -0.011 -16.830 1.00 98.00 104 SER A N 1
ATOM 917 C CA . SER A 1 104 ? 5.913 0.283 -18.181 1.00 98.00 104 SER A CA 1
ATOM 918 C C . SER A 1 104 ? 6.840 1.258 -18.907 1.00 98.00 104 SER A C 1
ATOM 920 O O . SER A 1 104 ? 7.246 0.964 -20.028 1.00 98.00 104 SER A O 1
ATOM 922 N N . SER A 1 105 ? 7.239 2.356 -18.254 1.00 98.25 105 SER A N 1
ATOM 923 C CA . SER A 1 105 ? 8.170 3.343 -18.826 1.00 98.25 105 SER A CA 1
ATOM 924 C C . SER A 1 105 ? 9.503 2.701 -19.206 1.00 98.25 105 SER A C 1
ATOM 926 O O . SER A 1 105 ? 9.964 2.829 -20.338 1.00 98.25 105 SER A O 1
ATOM 928 N N . LEU A 1 106 ? 10.083 1.912 -18.298 1.00 98.56 106 LEU A N 1
ATOM 929 C CA . LEU A 1 106 ? 11.343 1.209 -18.545 1.00 98.56 106 LEU A CA 1
ATOM 930 C C . LEU A 1 106 ? 11.234 0.205 -19.697 1.00 98.56 106 LEU A C 1
ATOM 932 O O . LEU A 1 106 ? 12.191 -0.001 -20.445 1.00 98.56 106 LEU A O 1
ATOM 936 N N . LYS A 1 107 ? 10.075 -0.440 -19.865 1.00 98.31 107 LYS A N 1
ATOM 937 C CA . LYS A 1 107 ? 9.835 -1.356 -20.985 1.00 98.31 107 LYS A CA 1
ATOM 938 C C . LYS A 1 107 ? 9.800 -0.614 -22.324 1.00 98.31 107 LYS A C 1
ATOM 940 O O . LYS A 1 107 ? 10.324 -1.138 -23.315 1.00 98.31 107 LYS A O 1
ATOM 945 N N . ASP A 1 108 ? 9.213 0.576 -22.354 1.00 98.12 108 ASP A N 1
ATOM 946 C CA . ASP A 1 108 ? 9.160 1.417 -23.550 1.00 98.12 108 ASP A CA 1
ATOM 947 C C . ASP A 1 108 ? 10.556 1.956 -23.897 1.00 98.12 108 ASP A C 1
ATOM 949 O O . ASP A 1 108 ? 11.006 1.814 -25.037 1.00 98.12 108 ASP A O 1
ATOM 953 N N . GLU A 1 109 ? 11.307 2.436 -22.902 1.00 98.44 109 GLU A N 1
ATOM 954 C CA . GLU A 1 109 ? 12.711 2.845 -23.054 1.00 98.44 109 GLU A CA 1
ATOM 955 C C . GLU A 1 109 ? 13.589 1.699 -23.574 1.00 98.44 109 GLU A C 1
ATOM 957 O O . GLU A 1 109 ? 14.329 1.861 -24.547 1.00 98.44 109 GLU A O 1
ATOM 962 N N . MET A 1 110 ? 13.462 0.502 -22.995 1.00 98.44 110 MET A N 1
ATOM 963 C CA . MET A 1 110 ? 14.191 -0.686 -23.446 1.00 98.44 110 MET A CA 1
ATOM 964 C C . MET A 1 110 ? 13.860 -1.046 -24.901 1.00 98.44 110 MET A C 1
ATOM 966 O O . MET A 1 110 ? 14.724 -1.516 -25.646 1.00 98.44 110 MET A O 1
ATOM 970 N N . SER A 1 111 ? 12.609 -0.847 -25.318 1.00 97.94 111 SER A N 1
ATOM 971 C CA . SER A 1 111 ? 12.178 -1.100 -26.696 1.00 97.94 111 SER A CA 1
ATOM 972 C C . SER A 1 111 ? 12.776 -0.075 -27.662 1.00 97.94 111 SER A C 1
ATOM 974 O O . SER A 1 111 ? 13.280 -0.468 -28.716 1.00 97.94 111 SER A O 1
ATOM 976 N N . SER A 1 112 ? 12.808 1.200 -27.267 1.00 98.31 112 SER A N 1
ATOM 977 C CA . SER A 1 112 ? 13.466 2.277 -28.015 1.00 98.31 112 SER A CA 1
ATOM 978 C C . SER A 1 112 ? 14.965 2.007 -28.196 1.00 98.31 112 SER A C 1
ATOM 980 O O . SER A 1 112 ? 15.459 1.953 -29.323 1.00 98.31 112 SER A O 1
ATOM 982 N N . LEU A 1 113 ? 15.675 1.689 -27.108 1.00 98.50 113 LEU A N 1
ATOM 983 C CA . LEU A 1 113 ? 17.110 1.383 -27.143 1.00 98.50 113 LEU A CA 1
ATOM 984 C C . LEU A 1 113 ? 17.432 0.152 -27.999 1.00 98.50 113 LEU A C 1
ATOM 986 O O . LEU A 1 113 ? 18.449 0.112 -28.695 1.00 98.50 113 LEU A O 1
ATOM 990 N N . ARG A 1 114 ? 16.570 -0.873 -27.980 1.00 98.38 114 ARG A N 1
ATOM 991 C CA . ARG A 1 114 ? 16.718 -2.037 -28.870 1.00 98.38 114 ARG A CA 1
ATOM 992 C C . ARG A 1 114 ? 16.607 -1.643 -30.338 1.00 98.38 114 ARG A C 1
ATOM 994 O O . ARG A 1 114 ? 17.384 -2.154 -31.147 1.00 98.38 114 ARG A O 1
ATOM 1001 N N . TRP A 1 115 ? 15.661 -0.770 -30.674 1.00 98.12 115 TRP A N 1
ATOM 1002 C CA . TRP A 1 115 ? 15.482 -0.278 -32.037 1.00 98.12 115 TRP A CA 1
ATOM 1003 C C . TRP A 1 115 ? 16.683 0.560 -32.490 1.00 98.12 115 TRP A C 1
ATOM 1005 O O . TRP A 1 115 ? 17.258 0.282 -33.542 1.00 98.12 115 TRP A O 1
ATOM 1015 N N . GLU A 1 116 ? 17.138 1.495 -31.655 1.00 98.31 116 GLU A N 1
ATOM 1016 C CA . GLU A 1 116 ? 18.317 2.322 -31.927 1.00 98.31 116 GLU A CA 1
ATOM 1017 C C . GLU A 1 116 ? 19.580 1.466 -32.114 1.00 98.31 116 GLU A C 1
ATOM 1019 O O . GLU A 1 116 ? 20.316 1.623 -33.089 1.00 98.31 116 GLU A O 1
ATOM 1024 N N . SER A 1 117 ? 19.793 0.474 -31.243 1.00 98.31 117 SER A N 1
ATOM 1025 C CA . SER A 1 117 ? 20.919 -0.460 -31.359 1.00 98.31 117 SER A CA 1
ATOM 1026 C C . SER A 1 117 ? 20.881 -1.268 -32.661 1.00 98.31 117 SER A C 1
ATOM 1028 O O . SER A 1 117 ? 21.922 -1.489 -33.287 1.00 98.31 117 SER A O 1
ATOM 1030 N N . ALA A 1 118 ? 19.695 -1.709 -33.092 1.00 97.94 118 ALA A N 1
ATOM 1031 C CA . ALA A 1 118 ? 19.534 -2.400 -34.367 1.00 97.94 118 ALA A CA 1
ATOM 1032 C C . ALA A 1 118 ? 19.867 -1.475 -35.546 1.00 97.94 118 ALA A C 1
ATOM 1034 O O . ALA A 1 118 ? 20.621 -1.883 -36.433 1.00 97.94 118 ALA A O 1
ATOM 1035 N N . ASN A 1 119 ? 19.387 -0.229 -35.519 1.00 98.31 119 ASN A N 1
ATOM 1036 C CA . ASN A 1 119 ? 19.677 0.756 -36.556 1.00 98.31 119 ASN A CA 1
ATOM 1037 C C . ASN A 1 119 ? 21.186 1.041 -36.658 1.00 98.31 119 ASN A C 1
ATOM 1039 O O . ASN A 1 119 ? 21.777 0.869 -37.725 1.00 98.31 119 ASN A O 1
ATOM 1043 N N . LEU A 1 120 ? 21.854 1.313 -35.533 1.00 98.38 120 LEU A N 1
ATOM 1044 C CA . LEU A 1 120 ? 23.305 1.540 -35.493 1.00 98.38 120 LEU A CA 1
ATOM 1045 C C . LEU A 1 120 ? 24.110 0.345 -36.026 1.00 98.38 120 LEU A C 1
ATOM 1047 O O . LEU A 1 120 ? 25.114 0.521 -36.719 1.00 98.38 120 LEU A O 1
ATOM 1051 N N . ARG A 1 121 ? 23.671 -0.893 -35.758 1.00 98.12 121 ARG A N 1
ATOM 1052 C CA . ARG A 1 121 ? 24.305 -2.093 -36.337 1.00 98.12 121 ARG A CA 1
ATOM 1053 C C . ARG A 1 121 ? 24.198 -2.118 -37.861 1.00 98.12 121 ARG A C 1
ATOM 1055 O O . ARG A 1 121 ? 25.157 -2.530 -38.520 1.00 98.12 121 ARG A O 1
ATOM 1062 N N . THR A 1 122 ? 23.062 -1.700 -38.420 1.00 98.06 122 THR A N 1
ATOM 1063 C CA . THR A 1 122 ? 22.889 -1.628 -39.878 1.00 98.06 122 THR A CA 1
ATOM 1064 C C . THR A 1 122 ? 23.759 -0.538 -40.498 1.00 98.06 122 THR A C 1
ATOM 1066 O O . THR A 1 122 ? 24.482 -0.825 -41.454 1.00 98.06 122 THR A O 1
ATOM 1069 N N . GLU A 1 123 ? 23.796 0.657 -39.905 1.00 98.06 123 GLU A N 1
ATOM 1070 C CA . GLU A 1 123 ? 24.644 1.766 -40.359 1.00 98.06 123 GLU A CA 1
ATOM 1071 C C . GLU A 1 123 ? 26.127 1.387 -40.338 1.00 98.06 123 GLU A C 1
ATOM 1073 O O . GLU A 1 123 ? 26.842 1.566 -41.325 1.00 98.06 123 GLU A O 1
ATOM 1078 N N . LEU A 1 124 ? 26.583 0.755 -39.256 1.00 98.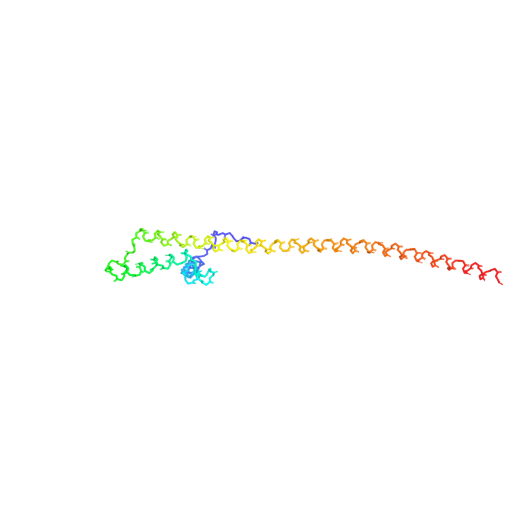12 124 LEU A N 1
ATOM 1079 C CA . LEU A 1 124 ? 27.959 0.284 -39.127 1.00 98.12 124 LEU A CA 1
ATOM 1080 C C . LEU A 1 124 ? 28.303 -0.793 -40.171 1.00 98.12 124 LEU A C 1
ATOM 1082 O O . LEU A 1 124 ? 29.419 -0.814 -40.699 1.00 98.12 124 LEU A O 1
ATOM 1086 N N . SER A 1 125 ? 27.359 -1.678 -40.507 1.00 97.75 125 SER A N 1
ATOM 1087 C CA . SER A 1 125 ? 27.538 -2.658 -41.587 1.00 97.75 125 SER A CA 1
ATOM 1088 C C . SER A 1 125 ? 27.705 -1.978 -42.949 1.00 97.75 125 SER A C 1
ATOM 1090 O O . SER A 1 125 ? 28.614 -2.330 -43.707 1.00 97.75 125 SER A O 1
ATOM 1092 N N . LEU A 1 126 ? 26.871 -0.977 -43.247 1.00 98.06 126 LEU A N 1
ATOM 1093 C CA . LEU A 1 126 ? 26.952 -0.202 -44.486 1.00 98.06 126 LEU A CA 1
ATOM 1094 C C . LEU A 1 126 ? 28.267 0.577 -44.576 1.00 98.06 126 LEU A C 1
ATOM 1096 O O . LEU A 1 126 ? 28.946 0.496 -45.599 1.00 98.06 126 LEU A O 1
ATOM 1100 N N . ALA A 1 127 ? 28.684 1.239 -43.495 1.00 98.00 127 ALA A N 1
ATOM 1101 C CA . ALA A 1 127 ? 29.954 1.961 -43.436 1.00 98.00 127 ALA A CA 1
ATOM 1102 C C . ALA A 1 127 ? 31.156 1.035 -43.691 1.00 98.00 127 ALA A C 1
ATOM 1104 O O . ALA A 1 127 ? 32.052 1.371 -44.467 1.00 98.00 127 ALA A O 1
ATOM 1105 N N . ARG A 1 128 ? 31.155 -0.175 -43.110 1.00 97.81 128 ARG A N 1
ATOM 1106 C CA . ARG A 1 128 ? 32.195 -1.187 -43.372 1.00 97.81 128 ARG A CA 1
ATOM 1107 C C . ARG A 1 128 ? 32.227 -1.625 -44.836 1.00 97.81 128 ARG A C 1
ATOM 1109 O O . ARG A 1 128 ? 33.311 -1.739 -45.408 1.00 97.81 128 ARG A O 1
ATOM 1116 N N . LYS A 1 129 ? 31.061 -1.859 -45.449 1.00 97.31 129 LYS A N 1
ATOM 1117 C CA . LYS A 1 129 ? 30.964 -2.212 -46.876 1.00 97.31 129 LYS A CA 1
ATOM 1118 C C . LYS A 1 129 ? 31.481 -1.084 -47.766 1.00 97.31 129 LYS A C 1
ATOM 1120 O O . LYS A 1 129 ? 32.275 -1.352 -48.663 1.00 97.31 129 LYS A O 1
ATOM 1125 N N . ALA A 1 130 ? 31.092 0.158 -47.482 1.00 96.94 130 ALA A N 1
ATOM 1126 C CA . ALA A 1 130 ? 31.569 1.331 -48.206 1.00 96.94 130 ALA A CA 1
ATOM 1127 C C . ALA A 1 130 ? 33.097 1.462 -48.111 1.00 96.94 130 ALA A C 1
ATOM 1129 O O . ALA A 1 130 ? 33.769 1.604 -49.129 1.00 96.94 130 ALA A O 1
ATOM 1130 N N . LEU A 1 131 ? 33.667 1.317 -46.912 1.00 97.00 131 LEU A N 1
ATOM 1131 C CA . LEU A 1 131 ? 35.116 1.380 -46.708 1.00 97.00 131 LEU A CA 1
ATOM 1132 C C . LEU A 1 131 ? 35.856 0.274 -47.476 1.00 97.00 131 LEU A C 1
ATOM 1134 O O . LEU A 1 131 ? 36.877 0.541 -48.112 1.00 97.00 131 LEU A O 1
ATOM 1138 N N . SER A 1 132 ? 35.330 -0.955 -47.469 1.00 95.38 132 SER A N 1
ATOM 1139 C CA . SER A 1 132 ? 35.891 -2.054 -48.265 1.00 95.38 132 SER A CA 1
ATOM 1140 C C . SER A 1 132 ? 35.832 -1.767 -49.764 1.00 95.38 132 SER A C 1
ATOM 1142 O O . SER A 1 132 ? 36.796 -2.050 -50.473 1.00 95.38 132 SER A O 1
ATOM 1144 N N . PHE A 1 133 ? 34.721 -1.211 -50.249 1.00 96.56 133 PHE A N 1
ATOM 1145 C CA . PHE A 1 133 ? 34.569 -0.823 -51.648 1.00 96.56 133 PHE A CA 1
ATOM 1146 C C . PHE A 1 133 ? 35.613 0.226 -52.044 1.00 96.56 133 PHE A C 1
ATOM 1148 O O . PHE A 1 133 ? 36.354 0.009 -53.001 1.00 96.56 133 PHE A O 1
ATOM 1155 N N . PHE A 1 134 ? 35.755 1.304 -51.266 1.00 95.88 134 PHE A N 1
ATOM 1156 C CA . PHE A 1 134 ? 36.758 2.341 -51.530 1.00 95.88 134 PHE A CA 1
ATOM 1157 C C . PHE A 1 134 ? 38.186 1.795 -51.524 1.00 95.88 134 PHE A C 1
ATOM 1159 O O . PHE A 1 134 ? 38.984 2.165 -52.384 1.00 95.88 134 PHE A O 1
ATOM 1166 N N . LYS A 1 135 ? 38.512 0.885 -50.598 1.00 94.31 135 LYS A N 1
ATOM 1167 C CA . LYS A 1 135 ? 39.829 0.237 -50.558 1.00 94.31 135 LYS A CA 1
ATOM 1168 C C . LYS A 1 135 ? 40.098 -0.589 -51.819 1.00 94.31 135 LYS A C 1
ATOM 1170 O O . LYS A 1 135 ? 41.196 -0.511 -52.364 1.00 94.31 135 LYS A O 1
ATOM 1175 N N . ASN A 1 136 ? 39.106 -1.347 -52.286 1.00 93.75 136 ASN A N 1
ATOM 1176 C CA . ASN A 1 136 ? 39.228 -2.141 -53.507 1.00 93.75 136 ASN A CA 1
ATOM 1177 C C . ASN A 1 136 ? 39.417 -1.248 -54.735 1.00 93.75 136 ASN A C 1
ATOM 1179 O O . ASN A 1 136 ? 40.336 -1.481 -55.511 1.00 93.75 136 ASN A O 1
ATOM 1183 N N . VAL A 1 137 ? 38.591 -0.207 -54.877 1.00 93.06 137 VAL A N 1
ATOM 1184 C CA . VAL A 1 137 ? 38.681 0.753 -55.986 1.00 93.06 137 VAL A CA 1
ATOM 1185 C C . VAL A 1 137 ? 40.048 1.434 -56.005 1.00 93.06 137 VAL A C 1
ATOM 1187 O O . VAL A 1 137 ? 40.709 1.438 -57.038 1.00 93.06 137 VAL A O 1
ATOM 1190 N N . LYS A 1 138 ? 40.520 1.940 -54.859 1.00 92.44 138 LYS A N 1
ATOM 1191 C CA . LYS A 1 138 ? 41.852 2.548 -54.745 1.00 92.44 138 LYS A CA 1
ATOM 1192 C C . LYS A 1 138 ? 42.964 1.586 -55.186 1.00 92.44 138 LYS A C 1
ATOM 1194 O O . LYS A 1 138 ? 43.832 1.981 -55.954 1.00 92.44 138 LYS A O 1
ATOM 1199 N N . GLY A 1 139 ? 42.902 0.324 -54.759 1.00 90.44 139 GLY A N 1
ATOM 1200 C CA . GLY A 1 139 ? 43.887 -0.690 -55.144 1.00 90.44 139 GLY A CA 1
ATOM 1201 C C . GLY A 1 139 ? 43.838 -1.116 -56.618 1.00 90.44 139 GLY A C 1
ATOM 1202 O O . GLY A 1 139 ? 44.807 -1.701 -57.091 1.00 90.44 139 GLY A O 1
ATOM 1203 N N . ILE A 1 140 ? 42.741 -0.861 -57.342 1.00 89.56 140 ILE A N 1
ATOM 1204 C CA . ILE A 1 140 ? 42.673 -1.048 -58.802 1.00 89.56 140 ILE A CA 1
ATOM 1205 C C . ILE A 1 140 ? 43.426 0.093 -59.491 1.00 89.56 140 ILE A C 1
ATOM 1207 O O . ILE A 1 140 ? 44.341 -0.173 -60.262 1.00 89.56 140 ILE A O 1
ATOM 1211 N N . TYR A 1 141 ? 43.128 1.346 -59.131 1.00 85.06 141 TYR A N 1
ATOM 1212 C CA . TYR A 1 141 ? 43.811 2.517 -59.696 1.00 85.06 141 TYR A CA 1
ATOM 1213 C C . TYR A 1 141 ? 45.329 2.494 -59.467 1.00 85.06 141 TYR A C 1
ATOM 1215 O O . TYR A 1 141 ? 46.089 2.811 -60.375 1.00 85.06 141 TYR A O 1
ATOM 1223 N N . GLU A 1 142 ? 45.784 2.073 -58.283 1.00 85.06 142 GLU A N 1
ATOM 1224 C CA . GLU A 1 142 ? 47.218 1.952 -57.968 1.00 85.06 142 GLU A CA 1
ATOM 1225 C C . GLU A 1 142 ? 47.942 0.852 -58.765 1.00 85.06 14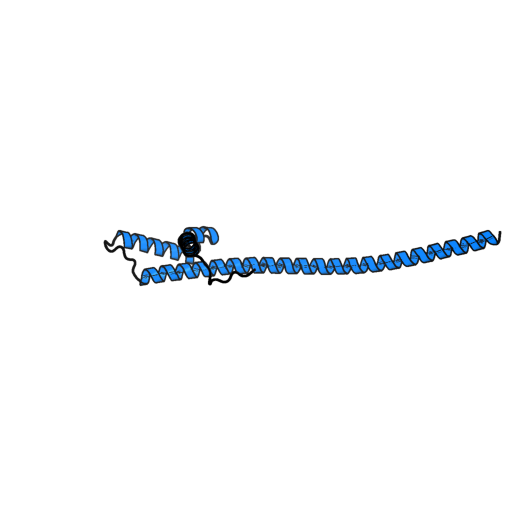2 GLU A C 1
ATOM 1227 O O . GLU A 1 142 ? 49.166 0.857 -58.812 1.00 85.06 142 GLU A O 1
ATOM 1232 N N . LYS A 1 143 ? 47.222 -0.106 -59.364 1.00 80.50 143 LYS A N 1
ATOM 1233 C CA . LYS A 1 143 ? 47.811 -1.169 -60.201 1.00 80.50 143 LYS A CA 1
ATOM 1234 C C . LYS A 1 143 ? 47.852 -0.823 -61.688 1.00 80.50 143 LYS A C 1
ATOM 1236 O O . LYS A 1 143 ? 48.564 -1.490 -62.432 1.00 80.50 143 LYS A O 1
ATOM 1241 N N . GLU A 1 144 ? 47.045 0.143 -62.116 1.00 74.25 144 GLU A N 1
ATOM 1242 C CA . GLU A 1 144 ? 46.918 0.568 -63.515 1.00 74.25 144 GLU A CA 1
ATOM 1243 C C . GLU A 1 144 ? 47.765 1.814 -63.846 1.00 74.25 144 GLU A C 1
ATOM 1245 O O . GLU A 1 144 ? 47.886 2.157 -65.021 1.00 74.25 144 GLU A O 1
ATOM 1250 N N . SER A 1 145 ? 48.349 2.477 -62.837 1.00 60.56 145 SER A N 1
ATOM 1251 C CA . SER A 1 145 ? 49.343 3.563 -62.982 1.00 60.56 145 SER A CA 1
ATOM 1252 C C . SER A 1 145 ? 50.767 3.048 -62.820 1.00 60.56 145 SER A C 1
ATOM 1254 O O . SER A 1 145 ? 51.658 3.607 -63.495 1.00 60.56 145 SER A O 1
#

Radius of gyration: 36.1 Å; chains: 1; bounding box: 71×42×108 Å

Secondary structure (DSSP, 8-state):
-PPPGGG--HHHHHHHHHHHHHHHHHTT-HHHHHHHH-S-HHHHHHHHHHHHHHHHHHH-SS----HHHHHHHHHHHHHHHHHHHHHHHHHHHHHHHHHHHHHHHHHHHHHHHHHHHHHHHHHHHHHHHHHHHHHHHHHHHHHH-